Protein AF-A0A7Y4TGF1-F1 (afdb_monomer_lite)

Secondary structure (DSSP, 8-state):
-GGGTGGG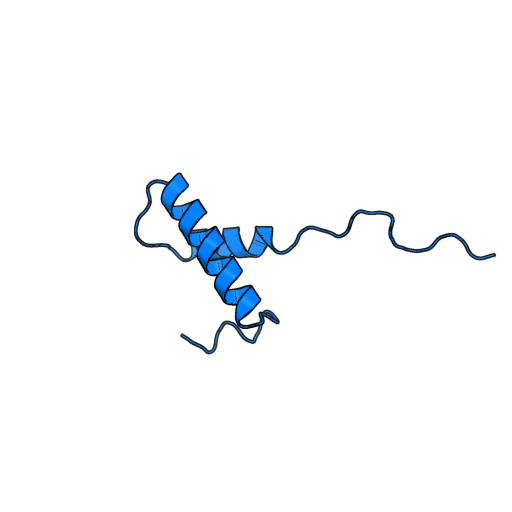T--HHHHHHHHHHHHHHHHHTT-SSPPHHHHHHHHHTT-PPPPTT-S-PPP-

Structure (mmCIF, N/CA/C/O backbone):
data_AF-A0A7Y4TGF1-F1
#
_entry.id   AF-A0A7Y4TGF1-F1
#
loop_
_atom_site.group_PDB
_atom_site.id
_atom_site.type_symbol
_atom_site.label_atom_id
_atom_site.label_alt_id
_atom_site.label_comp_id
_atom_site.label_asym_id
_atom_site.label_entity_id
_atom_site.label_seq_id
_atom_site.pdbx_PDB_ins_code
_atom_site.Cartn_x
_atom_site.Cartn_y
_atom_site.Cartn_z
_atom_site.occupancy
_atom_site.B_iso_or_equiv
_atom_site.auth_seq_id
_atom_site.auth_comp_id
_atom_site.auth_asym_id
_atom_site.auth_atom_id
_atom_site.pdbx_PDB_model_num
ATOM 1 N N . LEU A 1 1 ? -2.291 -15.163 -11.056 1.00 51.91 1 LEU A N 1
ATOM 2 C CA . LEU A 1 1 ? -1.959 -13.820 -10.515 1.00 51.91 1 LEU A CA 1
ATOM 3 C C . LEU A 1 1 ? -0.850 -13.085 -11.288 1.00 51.91 1 LEU A C 1
ATOM 5 O O . LEU A 1 1 ? -0.811 -11.869 -11.214 1.00 51.91 1 LEU A O 1
ATOM 9 N N . LEU A 1 2 ? -0.002 -13.763 -12.078 1.00 55.34 2 LEU A N 1
ATOM 10 C CA . LEU A 1 2 ? 1.054 -13.115 -12.883 1.00 55.34 2 LEU A CA 1
ATOM 11 C C . LEU A 1 2 ? 0.537 -12.268 -14.073 1.00 55.34 2 LEU A C 1
ATOM 13 O O . LEU A 1 2 ? 1.210 -11.337 -14.493 1.00 55.34 2 LEU A O 1
ATOM 17 N N . ALA A 1 3 ? -0.673 -12.528 -14.580 1.00 47.91 3 ALA A N 1
ATOM 18 C CA . ALA A 1 3 ? -1.159 -11.952 -15.843 1.00 47.91 3 ALA A CA 1
ATOM 19 C C . ALA A 1 3 ? -1.641 -10.482 -15.786 1.00 47.91 3 ALA A C 1
ATOM 21 O O . ALA A 1 3 ? -1.940 -9.903 -16.827 1.00 47.91 3 ALA A O 1
ATOM 22 N N . ALA A 1 4 ? -1.734 -9.860 -14.603 1.00 50.25 4 ALA A N 1
ATOM 23 C CA . ALA A 1 4 ? -2.222 -8.478 -14.475 1.00 50.25 4 ALA A CA 1
ATOM 24 C C . ALA A 1 4 ? -1.102 -7.417 -14.439 1.00 50.25 4 ALA A C 1
ATOM 26 O O . ALA A 1 4 ? -1.364 -6.248 -14.711 1.00 50.25 4 ALA A O 1
ATOM 27 N N . GLY A 1 5 ? 0.146 -7.804 -14.142 1.00 50.91 5 GLY A N 1
ATOM 28 C CA . GLY A 1 5 ? 1.271 -6.866 -14.006 1.00 50.91 5 GLY A CA 1
ATOM 29 C C . GLY A 1 5 ? 1.831 -6.350 -15.336 1.00 50.91 5 GLY A C 1
ATOM 30 O O . GLY A 1 5 ? 2.279 -5.206 -15.416 1.00 50.91 5 GLY A O 1
ATOM 31 N N . GLU A 1 6 ? 1.761 -7.154 -16.400 1.00 48.78 6 GLU A N 1
ATOM 32 C CA . GLU A 1 6 ? 2.372 -6.815 -17.694 1.00 48.78 6 GLU A CA 1
ATOM 33 C C . GLU A 1 6 ? 1.669 -5.650 -18.408 1.00 48.78 6 GLU A C 1
ATOM 35 O O . GLU A 1 6 ? 2.320 -4.863 -19.091 1.00 48.78 6 GLU A O 1
ATOM 40 N N . ARG A 1 7 ? 0.363 -5.450 -18.179 1.00 50.97 7 ARG A N 1
ATOM 41 C CA . ARG A 1 7 ? -0.412 -4.373 -18.829 1.00 50.97 7 ARG A CA 1
ATOM 42 C C . ARG A 1 7 ? -0.090 -2.967 -18.308 1.00 50.97 7 ARG A C 1
ATOM 44 O O . ARG A 1 7 ? -0.445 -1.993 -18.957 1.00 50.97 7 ARG A O 1
ATOM 51 N N . LEU A 1 8 ? 0.600 -2.849 -17.170 1.00 58.12 8 LEU A N 1
ATOM 52 C CA . LEU A 1 8 ? 0.990 -1.567 -16.559 1.00 58.12 8 LEU A CA 1
ATOM 53 C C . LEU A 1 8 ? 2.455 -1.177 -16.838 1.00 58.12 8 LEU A C 1
ATOM 55 O O . LEU A 1 8 ? 2.967 -0.230 -16.228 1.00 58.12 8 LEU A O 1
ATOM 59 N N . GLY A 1 9 ? 3.160 -1.929 -17.697 1.00 59.66 9 GLY A N 1
ATOM 60 C CA . GLY A 1 9 ? 4.592 -1.726 -17.953 1.00 59.66 9 GLY A CA 1
ATOM 61 C C . GLY A 1 9 ? 5.455 -1.903 -16.696 1.00 59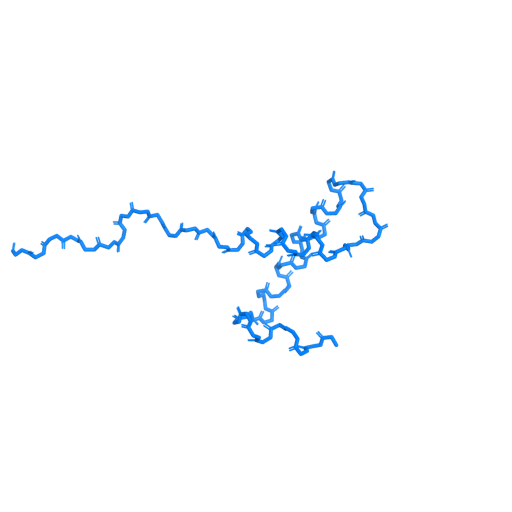.66 9 GLY A C 1
ATOM 62 O O . GLY A 1 9 ? 6.520 -1.297 -16.565 1.00 59.66 9 GLY A O 1
ATOM 63 N N . LEU A 1 10 ? 4.972 -2.674 -15.716 1.00 65.44 10 LEU A N 1
ATOM 64 C CA . LEU A 1 10 ? 5.668 -2.890 -14.455 1.00 65.44 10 LEU A CA 1
ATOM 65 C C . LEU A 1 10 ? 6.759 -3.940 -14.649 1.00 65.44 10 LEU A C 1
ATOM 67 O O . LEU A 1 10 ? 6.488 -5.124 -14.818 1.00 65.44 10 LEU A O 1
ATOM 71 N N . THR A 1 11 ? 8.016 -3.513 -14.547 1.00 80.75 11 THR A N 1
ATOM 72 C CA . THR A 1 11 ? 9.128 -4.452 -14.358 1.00 80.75 11 THR A CA 1
ATOM 73 C C . THR A 1 11 ? 8.935 -5.225 -13.049 1.00 80.75 11 THR A C 1
ATOM 75 O O . THR A 1 11 ? 8.264 -4.744 -12.131 1.00 80.75 11 THR A O 1
ATOM 78 N N . ALA A 1 12 ? 9.579 -6.387 -12.899 1.00 81.56 12 ALA A N 1
ATOM 79 C CA . ALA A 1 12 ? 9.542 -7.155 -11.646 1.00 81.56 12 ALA A CA 1
ATOM 80 C C . ALA A 1 12 ? 9.889 -6.293 -10.410 1.00 81.56 12 ALA A C 1
ATOM 82 O O . ALA A 1 12 ? 9.270 -6.418 -9.354 1.00 81.56 12 ALA A O 1
ATOM 83 N N . ARG A 1 13 ? 10.824 -5.341 -10.562 1.00 81.81 13 ARG A N 1
ATOM 84 C CA . ARG A 1 13 ? 11.177 -4.364 -9.517 1.00 81.81 13 ARG A CA 1
ATOM 85 C C . ARG A 1 13 ? 10.072 -3.338 -9.265 1.00 81.81 13 ARG A C 1
ATOM 87 O O . ARG A 1 13 ? 9.830 -2.981 -8.114 1.00 81.81 13 ARG A O 1
ATOM 94 N N . GLY A 1 14 ? 9.404 -2.869 -10.320 1.00 86.25 14 GLY A N 1
ATOM 95 C CA . GLY A 1 14 ? 8.241 -1.990 -10.212 1.00 86.25 14 GLY A CA 1
ATOM 96 C C . GLY A 1 14 ? 7.108 -2.653 -9.434 1.00 86.25 14 GLY A C 1
ATOM 97 O O . GLY A 1 14 ? 6.571 -2.049 -8.509 1.00 86.25 14 GLY A O 1
ATOM 98 N N . HIS A 1 15 ? 6.810 -3.917 -9.739 1.00 88.38 15 HIS A N 1
ATOM 99 C CA . HIS A 1 15 ? 5.804 -4.689 -9.013 1.00 88.38 15 HIS A CA 1
ATOM 100 C C . HIS A 1 15 ? 6.178 -4.866 -7.531 1.00 88.38 15 HIS A C 1
ATOM 102 O O . HIS A 1 15 ? 5.371 -4.566 -6.654 1.00 88.38 15 HIS A O 1
ATOM 108 N N . ALA A 1 16 ? 7.429 -5.237 -7.231 1.00 89.81 16 ALA A N 1
ATOM 109 C CA . ALA A 1 16 ? 7.907 -5.355 -5.851 1.00 89.81 16 ALA A CA 1
ATOM 110 C C . ALA A 1 16 ? 7.847 -4.024 -5.072 1.00 89.81 16 ALA A C 1
ATOM 112 O O . ALA A 1 16 ? 7.606 -4.013 -3.864 1.00 89.81 16 ALA A O 1
ATOM 113 N N . ARG A 1 17 ? 8.057 -2.881 -5.741 1.00 90.69 17 ARG A N 1
ATOM 114 C CA . ARG A 1 17 ? 7.894 -1.558 -5.119 1.00 90.69 17 ARG A CA 1
ATOM 115 C C . ARG A 1 17 ? 6.430 -1.265 -4.794 1.00 90.69 17 ARG A C 1
ATOM 117 O O . ARG A 1 17 ? 6.168 -0.826 -3.680 1.00 90.69 17 ARG A O 1
ATOM 124 N N . VAL A 1 18 ? 5.509 -1.535 -5.720 1.00 92.44 18 VAL A N 1
ATOM 125 C CA . VAL A 1 18 ? 4.063 -1.349 -5.497 1.00 92.44 18 VAL A CA 1
ATOM 126 C C . VAL A 1 18 ? 3.594 -2.176 -4.301 1.00 92.44 18 VAL A C 1
ATOM 128 O O . VAL A 1 18 ? 2.933 -1.636 -3.423 1.00 92.44 18 VAL A O 1
ATOM 131 N N . LEU A 1 19 ? 4.007 -3.444 -4.203 1.00 93.38 19 LEU A N 1
ATOM 132 C CA . LEU A 1 19 ? 3.634 -4.301 -3.073 1.00 93.38 19 LEU A CA 1
ATOM 133 C C . LEU A 1 19 ? 4.158 -3.780 -1.727 1.00 93.38 19 LEU A C 1
ATOM 135 O O . LEU A 1 19 ? 3.436 -3.835 -0.736 1.00 93.38 19 LEU A O 1
ATOM 139 N N . ARG A 1 20 ? 5.383 -3.236 -1.680 1.00 95.12 20 ARG A N 1
ATOM 140 C CA . ARG A 1 20 ? 5.917 -2.620 -0.451 1.00 95.12 20 ARG A CA 1
ATOM 141 C C . ARG A 1 20 ? 5.111 -1.398 -0.022 1.00 95.12 20 ARG A C 1
ATOM 143 O O . ARG A 1 20 ? 4.785 -1.286 1.151 1.00 95.12 20 ARG A O 1
ATOM 150 N N . VAL A 1 21 ? 4.771 -0.518 -0.962 1.00 95.94 21 VAL A N 1
ATOM 151 C CA . VAL A 1 21 ? 3.962 0.675 -0.666 1.00 95.94 21 VAL A CA 1
ATO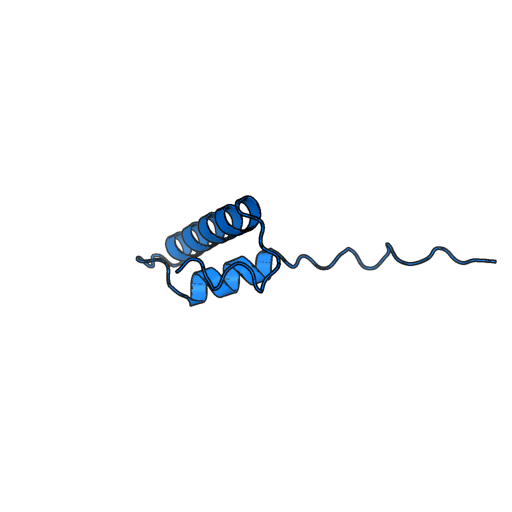M 152 C C . VAL A 1 21 ? 2.550 0.275 -0.227 1.00 95.94 21 VAL A C 1
ATOM 154 O O . VAL A 1 21 ? 2.068 0.789 0.774 1.00 95.94 21 VAL A O 1
ATOM 157 N N . ALA A 1 22 ? 1.921 -0.695 -0.899 1.00 96.38 22 ALA A N 1
ATOM 158 C CA . ALA A 1 22 ? 0.597 -1.197 -0.527 1.00 96.38 22 ALA A CA 1
ATOM 159 C C . ALA A 1 22 ? 0.575 -1.807 0.885 1.00 96.38 22 ALA A C 1
ATOM 161 O O . ALA A 1 22 ? -0.380 -1.594 1.625 1.00 96.38 22 ALA A O 1
ATOM 162 N N . ARG A 1 23 ? 1.637 -2.527 1.279 1.00 96.38 23 ARG A N 1
ATOM 163 C CA . ARG A 1 23 ? 1.811 -3.034 2.651 1.00 96.38 23 ARG A CA 1
ATOM 164 C C . ARG A 1 23 ? 1.866 -1.881 3.652 1.00 96.38 23 ARG A C 1
ATOM 166 O O . ARG A 1 23 ? 1.114 -1.904 4.610 1.00 96.38 23 ARG A O 1
ATOM 173 N N . THR A 1 24 ? 2.670 -0.849 3.388 1.00 97.00 24 THR A N 1
ATOM 174 C CA . THR A 1 24 ? 2.738 0.338 4.256 1.00 97.00 24 THR A CA 1
ATOM 175 C C . THR A 1 24 ? 1.385 1.036 4.397 1.00 97.00 24 THR A C 1
ATOM 177 O O . THR A 1 24 ? 1.019 1.401 5.507 1.00 97.00 24 THR A O 1
ATOM 180 N N . ILE A 1 25 ? 0.628 1.199 3.308 1.00 96.69 25 ILE A N 1
ATOM 181 C CA . ILE A 1 25 ? -0.717 1.799 3.349 1.00 96.69 25 ILE A CA 1
ATOM 182 C C . ILE A 1 25 ? -1.657 0.952 4.215 1.00 96.69 25 ILE A C 1
ATOM 184 O O . ILE A 1 25 ? -2.335 1.491 5.084 1.00 96.69 25 ILE A O 1
ATOM 188 N N . ALA A 1 26 ? -1.650 -0.371 4.027 1.00 97.38 26 ALA A N 1
ATOM 189 C CA . ALA A 1 26 ? -2.453 -1.293 4.828 1.00 97.38 26 ALA A CA 1
ATOM 190 C C . ALA A 1 26 ? -2.103 -1.200 6.323 1.00 97.38 26 ALA A C 1
ATOM 192 O O . ALA A 1 26 ? -2.989 -1.090 7.169 1.00 97.38 26 ALA A O 1
ATOM 193 N N . ASP A 1 27 ? -0.807 -1.166 6.638 1.00 96.62 27 ASP A N 1
ATOM 194 C CA . ASP A 1 27 ? -0.316 -1.071 8.011 1.00 96.62 27 ASP A CA 1
ATOM 195 C C . ASP A 1 27 ? -0.714 0.277 8.654 1.00 96.62 27 ASP A C 1
ATOM 197 O O . ASP A 1 27 ? -1.134 0.305 9.811 1.00 96.62 27 ASP A O 1
ATOM 201 N N . LEU A 1 28 ? -0.662 1.388 7.903 1.00 97.06 28 LEU A N 1
ATOM 202 C CA . LEU A 1 28 ? -1.130 2.710 8.355 1.00 97.06 28 LEU A CA 1
ATOM 203 C C . LEU A 1 28 ? -2.649 2.762 8.569 1.00 97.06 28 LEU A C 1
ATOM 205 O O . LEU A 1 28 ? -3.116 3.453 9.472 1.00 97.06 28 LEU A O 1
ATOM 209 N N . ALA A 1 29 ? -3.413 2.020 7.768 1.00 96.50 29 ALA A N 1
ATOM 210 C CA . ALA A 1 29 ? -4.857 1.874 7.922 1.00 96.50 29 ALA A CA 1
ATOM 211 C C . ALA A 1 29 ? -5.252 0.884 9.037 1.00 96.50 29 ALA A C 1
ATOM 213 O O . ALA A 1 29 ? -6.443 0.658 9.250 1.00 96.50 29 ALA A O 1
ATOM 214 N N . ALA A 1 30 ? -4.277 0.275 9.731 1.00 96.69 30 ALA A N 1
ATOM 215 C CA . ALA A 1 30 ? -4.485 -0.846 10.652 1.00 96.69 30 ALA A CA 1
ATOM 216 C C . ALA A 1 30 ? -5.320 -1.985 10.025 1.00 96.69 30 ALA A C 1
ATOM 218 O O . ALA A 1 30 ? -6.082 -2.671 10.709 1.00 96.69 30 ALA A O 1
ATOM 219 N N . ALA A 1 31 ? -5.181 -2.174 8.711 1.00 92.50 31 ALA A N 1
ATOM 220 C CA . ALA A 1 31 ? -5.925 -3.137 7.920 1.00 92.50 31 ALA A CA 1
ATOM 221 C C . ALA A 1 31 ? -5.019 -4.308 7.514 1.00 92.50 31 ALA A C 1
ATOM 223 O O . ALA A 1 31 ? -3.979 -4.126 6.881 1.00 92.50 31 ALA A O 1
ATOM 224 N N . ASP A 1 32 ? -5.439 -5.530 7.839 1.00 86.19 32 AS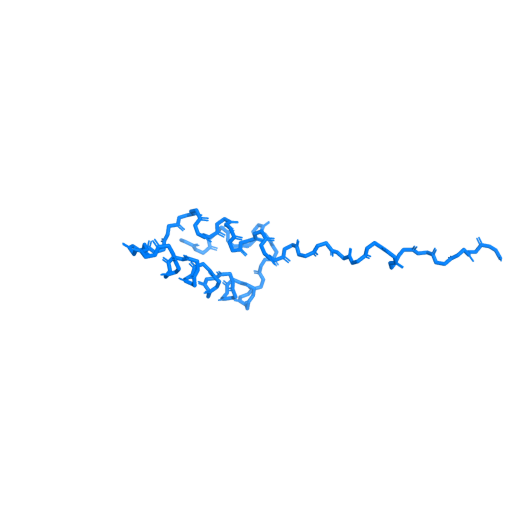P A N 1
ATOM 225 C CA . ASP A 1 32 ? -4.789 -6.769 7.404 1.00 86.19 32 ASP A CA 1
ATOM 226 C C . ASP A 1 32 ? -5.882 -7.752 6.945 1.00 86.19 32 ASP A C 1
ATOM 228 O O . ASP A 1 32 ? -6.827 -7.990 7.704 1.00 86.19 32 ASP A O 1
ATOM 232 N N . PRO A 1 33 ? -5.831 -8.309 5.716 1.00 92.75 33 PRO A N 1
ATOM 233 C CA . PRO A 1 33 ? -4.739 -8.277 4.737 1.00 92.75 33 PRO A CA 1
ATOM 234 C C . PRO A 1 33 ? -4.688 -7.026 3.842 1.00 92.75 33 PRO A C 1
ATOM 236 O O . PRO A 1 33 ? -5.612 -6.218 3.789 1.00 92.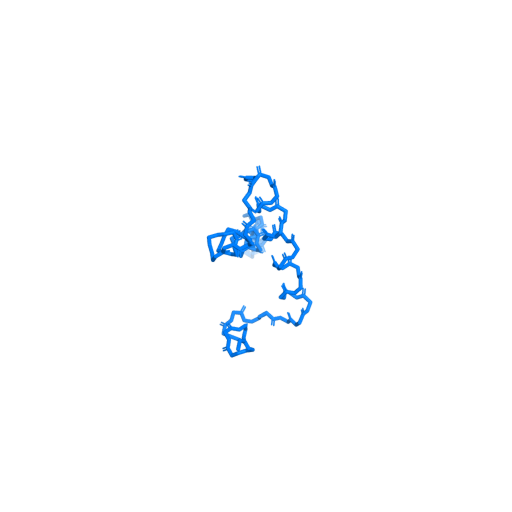75 33 PRO A O 1
ATOM 239 N N . VAL A 1 34 ? -3.608 -6.908 3.056 1.00 95.88 34 VAL A N 1
ATOM 240 C CA . VAL A 1 34 ? -3.521 -5.947 1.941 1.00 95.88 34 VAL A CA 1
ATOM 241 C C . VAL A 1 34 ? -4.690 -6.174 0.972 1.00 95.88 34 VAL A C 1
ATOM 243 O O . VAL A 1 34 ? -4.821 -7.257 0.402 1.00 95.88 34 VAL A O 1
ATOM 246 N N . SER A 1 35 ? -5.514 -5.145 0.761 1.00 95.75 35 SER A N 1
ATOM 247 C CA . SER A 1 35 ? -6.661 -5.159 -0.147 1.00 95.75 35 SER A CA 1
ATOM 248 C C . SER A 1 35 ? -6.314 -4.568 -1.522 1.00 95.75 35 SER A C 1
ATOM 250 O O . SER A 1 35 ? -5.253 -3.969 -1.727 1.00 95.75 35 SER A O 1
ATOM 252 N N . ALA A 1 36 ? -7.232 -4.714 -2.483 1.00 94.44 36 ALA A N 1
ATOM 253 C CA . ALA A 1 36 ? -7.102 -4.100 -3.804 1.00 94.44 36 ALA A CA 1
ATOM 254 C C . ALA A 1 36 ? -7.051 -2.559 -3.746 1.00 94.44 36 ALA A C 1
ATOM 256 O O . ALA A 1 36 ? -6.403 -1.947 -4.593 1.00 94.44 36 ALA A O 1
ATOM 257 N N . GLU A 1 37 ? -7.676 -1.941 -2.741 1.00 95.50 37 GLU A N 1
ATOM 258 C CA . GLU A 1 37 ? -7.665 -0.487 -2.536 1.00 95.50 37 GLU A CA 1
ATOM 259 C C . GLU A 1 37 ? -6.259 0.011 -2.189 1.00 95.50 37 GLU A C 1
ATOM 261 O O . GLU A 1 37 ? -5.754 0.922 -2.845 1.00 95.50 37 GLU A O 1
ATOM 266 N N . HIS A 1 38 ? -5.561 -0.666 -1.269 1.00 96.38 38 HIS A N 1
ATOM 267 C CA . HIS A 1 38 ? -4.174 -0.328 -0.926 1.00 96.38 38 HIS A CA 1
ATOM 268 C C . HIS A 1 38 ? -3.235 -0.457 -2.136 1.00 96.38 38 HIS A C 1
ATOM 270 O O . HIS A 1 38 ? -2.302 0.329 -2.306 1.00 96.38 38 HIS A O 1
ATOM 276 N N . VAL A 1 39 ? -3.475 -1.445 -3.008 1.00 94.19 39 VAL A N 1
ATOM 277 C CA . VAL A 1 39 ? -2.707 -1.614 -4.252 1.00 94.19 39 VAL A CA 1
ATOM 278 C C . VAL A 1 39 ? -3.014 -0.494 -5.249 1.00 94.19 39 VAL A C 1
ATOM 280 O O . VAL A 1 39 ? -2.092 0.018 -5.887 1.00 94.19 39 VAL A O 1
ATOM 283 N N . ALA A 1 40 ? -4.279 -0.093 -5.384 1.00 93.06 40 ALA A N 1
ATOM 284 C CA . ALA A 1 40 ? -4.682 1.000 -6.265 1.00 93.06 40 ALA A CA 1
ATOM 285 C C . ALA A 1 40 ? -4.067 2.339 -5.832 1.00 93.06 40 ALA A C 1
ATOM 287 O O . ALA A 1 40 ? -3.593 3.105 -6.672 1.00 93.06 40 ALA A O 1
ATOM 288 N N . GLU A 1 41 ? -4.014 2.606 -4.532 1.00 94.19 41 GLU A N 1
ATOM 289 C CA . GLU A 1 41 ? -3.356 3.789 -3.977 1.00 94.19 41 GLU A CA 1
ATOM 290 C C . GLU A 1 41 ? -1.827 3.729 -4.162 1.00 94.19 41 GLU A C 1
ATOM 292 O O . GLU A 1 41 ? -1.212 4.677 -4.656 1.00 94.19 41 GLU A O 1
ATOM 297 N N . ALA A 1 42 ? -1.206 2.570 -3.917 1.00 93.69 42 ALA A N 1
ATOM 298 C CA . ALA A 1 42 ? 0.219 2.356 -4.178 1.00 93.69 42 ALA A CA 1
ATOM 299 C C . ALA A 1 42 ? 0.617 2.589 -5.647 1.00 93.69 42 ALA A C 1
ATOM 301 O O . ALA A 1 42 ? 1.716 3.077 -5.931 1.00 93.69 42 ALA A O 1
ATOM 302 N N . LEU A 1 43 ? -0.261 2.242 -6.593 1.00 90.81 43 LEU A N 1
ATOM 303 C CA . LEU A 1 43 ? -0.056 2.511 -8.017 1.00 90.81 43 LEU A CA 1
ATOM 304 C C . LEU A 1 43 ? -0.103 4.010 -8.336 1.00 90.81 43 LEU A C 1
ATOM 306 O O . LEU A 1 43 ? 0.705 4.465 -9.149 1.00 90.81 43 LEU A O 1
ATOM 310 N N . GLN A 1 44 ? -0.981 4.775 -7.683 1.00 88.19 44 GLN A N 1
ATOM 311 C CA . GLN A 1 44 ? -1.088 6.228 -7.872 1.00 88.19 44 GLN A CA 1
ATOM 312 C C . GLN A 1 44 ? 0.188 6.953 -7.428 1.00 88.19 44 GLN A C 1
ATOM 314 O O . GLN A 1 44 ? 0.677 7.820 -8.150 1.00 88.19 44 GLN A O 1
ATOM 319 N N . TYR A 1 45 ? 0.816 6.518 -6.331 1.00 85.31 45 TYR A N 1
ATOM 320 C CA . TYR A 1 45 ? 2.110 7.055 -5.890 1.00 85.31 45 TYR A CA 1
ATOM 321 C C . TYR A 1 45 ? 3.265 6.829 -6.879 1.00 85.31 45 TYR A C 1
ATOM 323 O O . TYR A 1 45 ? 4.310 7.471 -6.768 1.00 85.31 45 TYR A O 1
ATOM 331 N N . ARG A 1 46 ? 3.121 5.918 -7.852 1.00 76.31 46 ARG A N 1
ATOM 332 C CA . ARG A 1 46 ? 4.135 5.690 -8.895 1.00 76.31 46 ARG A CA 1
ATOM 333 C C . ARG A 1 46 ? 4.110 6.769 -9.978 1.00 76.31 46 ARG A C 1
ATOM 335 O O . ARG A 1 46 ? 5.145 7.021 -10.594 1.00 76.31 46 ARG A O 1
ATOM 342 N N . SER A 1 47 ? 2.953 7.385 -10.200 1.00 66.94 47 SER A N 1
ATOM 343 C CA . SER A 1 47 ? 2.757 8.473 -11.153 1.00 66.94 47 SER A CA 1
ATOM 344 C C . SER A 1 47 ? 3.025 9.810 -10.470 1.00 66.94 47 SER A C 1
ATOM 346 O O . SER A 1 47 ? 2.129 10.632 -10.321 1.00 66.94 47 SER A O 1
ATOM 348 N N . THR A 1 48 ? 4.267 10.048 -10.045 1.00 61.12 48 THR A N 1
ATOM 349 C CA . THR A 1 48 ? 4.706 11.432 -9.836 1.00 61.12 48 THR A CA 1
ATOM 350 C C . THR A 1 48 ? 4.651 12.115 -11.203 1.00 61.12 48 THR A C 1
ATOM 352 O O . THR A 1 48 ? 5.365 11.664 -12.105 1.00 61.12 48 THR A O 1
ATOM 355 N N . PRO A 1 49 ? 3.816 13.152 -11.407 1.00 57.94 49 PRO A N 1
ATOM 356 C CA . PRO A 1 49 ? 3.907 13.940 -12.624 1.00 57.94 49 PRO A CA 1
ATOM 357 C C . PRO A 1 49 ? 5.325 14.505 -12.701 1.00 57.94 49 PRO A C 1
ATOM 359 O O . PRO A 1 49 ? 5.853 15.008 -11.705 1.00 57.94 49 PRO A O 1
ATOM 362 N N . ALA A 1 50 ? 5.963 14.375 -13.865 1.00 57.59 50 ALA A N 1
ATOM 363 C CA . ALA A 1 50 ? 7.211 15.079 -14.125 1.00 57.59 50 ALA A CA 1
ATOM 364 C C . ALA A 1 50 ? 7.007 16.568 -13.781 1.00 57.59 50 ALA A C 1
ATOM 366 O O . ALA A 1 50 ? 5.917 17.094 -14.034 1.00 57.59 50 ALA A O 1
ATOM 367 N N . PRO A 1 51 ? 7.996 17.245 -13.169 1.00 54.56 51 PRO A N 1
ATOM 368 C CA . PRO A 1 51 ? 7.847 18.653 -12.829 1.00 54.56 51 PRO A CA 1
ATOM 369 C C . PRO A 1 51 ? 7.443 19.443 -14.088 1.00 54.56 51 PRO A C 1
ATOM 371 O O . PRO A 1 51 ? 8.089 19.273 -15.129 1.00 54.56 51 PRO A O 1
ATOM 374 N N . PRO A 1 52 ? 6.387 20.279 -14.034 1.00 54.62 52 PRO A N 1
ATOM 375 C CA . PRO A 1 52 ? 6.021 21.132 -15.158 1.00 54.62 52 PRO A CA 1
A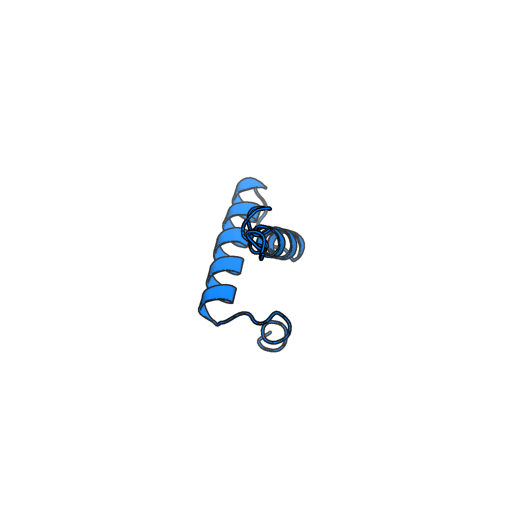TOM 376 C C . PRO A 1 52 ? 7.168 22.124 -15.386 1.00 54.62 52 PRO A C 1
ATOM 378 O O . PRO A 1 52 ? 7.369 23.040 -14.593 1.00 54.62 52 PRO A O 1
ATOM 381 N N . GLY A 1 53 ? 7.978 21.884 -16.419 1.00 59.38 53 GLY A N 1
ATOM 382 C CA . GLY A 1 53 ? 9.170 22.689 -16.715 1.00 59.38 53 GLY A CA 1
ATOM 383 C C . GLY A 1 53 ? 10.302 21.973 -17.459 1.00 59.38 53 GLY A C 1
ATOM 384 O O . GLY A 1 53 ? 11.276 22.622 -17.819 1.00 59.38 53 GLY A O 1
ATOM 385 N N . ALA A 1 54 ? 10.196 20.665 -17.720 1.00 57.06 54 ALA A N 1
ATOM 386 C CA . ALA A 1 54 ? 11.169 19.921 -18.534 1.00 57.06 54 ALA A CA 1
ATOM 387 C C . ALA A 1 54 ? 10.785 19.808 -20.027 1.00 57.06 54 ALA A C 1
ATOM 389 O O . ALA A 1 54 ? 11.340 18.980 -20.742 1.00 57.06 54 ALA A O 1
ATOM 390 N N . GLU A 1 55 ? 9.845 20.628 -20.502 1.00 59.22 55 GLU A N 1
ATOM 391 C CA . GLU A 1 55 ? 9.445 20.708 -21.909 1.00 59.22 55 GLU A CA 1
ATOM 392 C C . GLU A 1 55 ? 9.871 22.079 -22.454 1.00 59.22 55 GLU A C 1
ATOM 394 O O . GLU A 1 55 ? 9.363 23.111 -22.022 1.00 59.22 55 GLU A O 1
ATOM 399 N N . ALA A 1 56 ? 10.816 22.047 -23.396 1.00 60.00 56 ALA A N 1
ATOM 400 C CA . ALA A 1 56 ? 11.157 23.099 -24.352 1.00 60.00 56 ALA A CA 1
ATOM 401 C C . ALA A 1 56 ? 11.559 24.475 -23.781 1.00 60.00 56 ALA A C 1
ATOM 403 O O . ALA A 1 56 ? 10.754 25.395 -23.644 1.00 60.00 56 ALA A O 1
ATOM 404 N N . GLY A 1 57 ? 12.871 24.673 -23.609 1.00 54.94 57 GLY A N 1
ATOM 405 C CA . GLY A 1 57 ? 13.431 26.008 -23.824 1.00 54.94 57 GLY A CA 1
ATOM 406 C C . GLY A 1 57 ? 13.090 26.484 -25.248 1.00 54.94 57 GLY A C 1
ATOM 407 O O . GLY A 1 57 ? 13.028 25.652 -26.159 1.00 54.94 57 GLY A O 1
ATOM 408 N N . PRO A 1 58 ? 12.827 27.783 -25.464 1.00 66.50 58 PRO A N 1
ATOM 409 C CA . PRO A 1 58 ? 12.442 28.269 -26.781 1.00 66.50 58 PRO A CA 1
ATOM 410 C C . PRO A 1 58 ? 13.616 28.120 -27.762 1.00 66.50 58 PRO A C 1
ATOM 412 O O . PRO A 1 58 ? 14.680 28.690 -27.543 1.00 66.50 58 PRO A O 1
ATOM 415 N N . SER A 1 59 ? 13.416 27.382 -28.858 1.00 45.31 59 SER A N 1
ATOM 416 C CA . SER A 1 59 ? 13.922 27.842 -30.161 1.00 45.31 59 SER A CA 1
ATOM 417 C C . SER A 1 59 ? 13.064 29.054 -30.536 1.00 45.31 59 SER A C 1
ATOM 419 O O . SER A 1 59 ? 11.837 28.940 -30.435 1.00 45.31 59 SER A O 1
ATOM 421 N N . PRO A 1 60 ? 13.642 30.219 -30.872 1.00 61.25 60 PRO A N 1
ATOM 422 C CA . PRO A 1 60 ? 14.682 30.397 -31.892 1.00 61.25 60 PRO A CA 1
ATOM 423 C C . PRO A 1 60 ? 15.994 31.049 -31.425 1.00 61.25 60 PRO A C 1
ATOM 425 O O . PRO A 1 60 ? 16.000 31.743 -30.385 1.00 61.25 60 PRO A O 1
#

Sequence (60 aa):
LLAAGERLGLTARGHARVLRVARTIADLAAADPVSAEHVAEALQYRSTPAPPGAEAGPSP

pLDDT: mean 77.79, std 18.24, range [45.31, 97.38]

Foldseek 3Di:
DVPPQVVVVQDPVNVVQLVVQLCVVCVVVVHPDRDPVSSVVSVVVVCPDDPPPPPDDDDD

Radius of gyration: 15.94 Å; chains: 1; bounding box: 22×44×42 Å